Protein AF-S7WQG4-F1 (afdb_monomer_lite)

Sequence (124 aa):
MIATAVLIIVKITPLNQLFPYIQQHGLNIGIIVLTIGVLSPIASGKLSGESILKSFLSYKSLLAIAVGIFVAWLGGRGVKLMSHQPDVVAGLLIGTVAGVALLRGVPVGPLIAAGILSILIGKS

Secondary structure (DSSP, 8-state):
-HHHHHHHHHHHSGGGGGHHHHHHHHHHHHHHHHHHHHHHHHHTT-S-HHHHHHHHTSHHHHHHHHHHHHHHHHHHHHHHHHHH-HHHHHHHHHHHHHHHHHH------HHHHHHHHHHHS---

Radius of gyration: 18.1 Å; chains: 1; bounding box: 47×30×44 Å

pLDDT: mean 79.43, std 8.29, range [40.66, 90.88]

Structure (mmCIF, N/CA/C/O backbone):
data_AF-S7WQG4-F1
#
_entry.id   AF-S7WQG4-F1
#
loop_
_atom_site.group_PDB
_atom_site.id
_atom_site.type_symbol
_atom_site.label_atom_id
_atom_site.label_alt_id
_atom_site.label_comp_id
_atom_site.label_asym_id
_atom_site.label_entity_id
_atom_site.label_seq_id
_atom_site.pdbx_PDB_ins_code
_atom_site.Cartn_x
_atom_site.Cartn_y
_atom_site.Cartn_z
_atom_site.occupancy
_atom_site.B_iso_or_equiv
_atom_site.auth_seq_id
_atom_site.auth_comp_id
_atom_site.auth_asym_id
_atom_site.auth_atom_id
_atom_site.pdbx_PDB_model_num
ATOM 1 N N . MET A 1 1 ? -4.519 -13.067 10.431 1.00 55.88 1 MET A N 1
ATOM 2 C CA . MET A 1 1 ? -4.954 -13.722 11.685 1.00 55.88 1 MET A CA 1
ATOM 3 C C . MET A 1 1 ? -4.777 -12.809 12.896 1.00 55.88 1 MET A C 1
ATOM 5 O O . MET A 1 1 ? -5.775 -12.512 13.533 1.00 55.88 1 MET A O 1
ATOM 9 N N . ILE A 1 2 ? -3.576 -12.273 13.164 1.00 72.38 2 ILE A N 1
ATOM 10 C CA . ILE A 1 2 ? -3.342 -11.349 14.300 1.00 72.38 2 ILE A CA 1
ATOM 11 C C . ILE A 1 2 ? -4.186 -10.064 14.191 1.00 72.38 2 ILE A C 1
ATOM 13 O O . ILE A 1 2 ? -4.897 -9.721 15.127 1.00 72.38 2 ILE A O 1
ATOM 17 N N . ALA A 1 3 ? -4.200 -9.400 13.029 1.00 67.06 3 ALA A N 1
ATOM 18 C CA . ALA A 1 3 ? -4.988 -8.174 12.825 1.00 67.06 3 ALA A CA 1
ATOM 19 C C . ALA A 1 3 ? -6.501 -8.380 13.041 1.00 67.06 3 ALA A C 1
ATOM 21 O O . ALA A 1 3 ? -7.172 -7.545 13.640 1.00 67.06 3 ALA A O 1
ATOM 22 N N . THR A 1 4 ? -7.031 -9.519 12.590 1.00 68.50 4 THR A N 1
ATOM 23 C CA . THR A 1 4 ? -8.444 -9.886 12.747 1.00 68.50 4 THR A CA 1
ATOM 24 C C . THR A 1 4 ? -8.803 -10.108 14.217 1.00 68.50 4 THR A C 1
ATOM 26 O O . THR A 1 4 ? -9.829 -9.612 14.671 1.00 68.50 4 THR A O 1
ATOM 29 N N . ALA A 1 5 ? -7.941 -10.796 14.973 1.00 75.00 5 ALA A N 1
ATOM 30 C CA . ALA A 1 5 ? -8.133 -11.014 16.405 1.00 75.00 5 ALA A CA 1
ATOM 31 C C . ALA A 1 5 ? -8.118 -9.691 17.190 1.00 75.00 5 ALA A C 1
ATOM 33 O O . ALA A 1 5 ? -8.991 -9.460 18.023 1.00 75.00 5 ALA A O 1
ATOM 34 N N . VAL A 1 6 ? -7.186 -8.788 16.866 1.00 77.56 6 VAL A N 1
ATOM 35 C CA . VAL A 1 6 ? -7.104 -7.456 17.487 1.00 77.56 6 VAL A CA 1
ATOM 36 C C . VAL A 1 6 ? -8.369 -6.636 17.209 1.00 77.56 6 VAL A C 1
ATOM 38 O O . VAL A 1 6 ? -8.940 -6.074 18.138 1.00 77.56 6 VAL A O 1
ATOM 41 N N . LEU A 1 7 ? -8.864 -6.614 15.965 1.00 76.44 7 LEU A N 1
ATOM 42 C CA . LEU A 1 7 ? -10.101 -5.901 15.613 1.00 76.44 7 LEU A CA 1
ATOM 43 C C . LEU A 1 7 ? -11.326 -6.425 16.376 1.00 76.44 7 LEU A C 1
ATOM 45 O O . LEU A 1 7 ? -12.156 -5.634 16.821 1.00 76.44 7 LEU A O 1
ATOM 49 N N . ILE A 1 8 ? -11.435 -7.744 16.554 1.00 77.06 8 ILE A N 1
ATOM 50 C CA . ILE A 1 8 ? -12.529 -8.356 17.320 1.00 77.06 8 ILE A CA 1
ATOM 51 C C . ILE A 1 8 ? -12.458 -7.937 18.794 1.00 77.06 8 ILE A C 1
ATOM 53 O O . ILE A 1 8 ? -13.469 -7.517 19.348 1.00 77.06 8 ILE A O 1
ATOM 57 N N . ILE A 1 9 ? -11.273 -7.966 19.412 1.00 80.75 9 ILE A N 1
ATOM 58 C CA . ILE A 1 9 ? -11.086 -7.548 20.813 1.00 80.75 9 ILE A CA 1
ATOM 59 C C . ILE A 1 9 ? -11.464 -6.073 21.004 1.00 80.75 9 ILE A C 1
ATOM 61 O O . ILE A 1 9 ? -12.221 -5.740 21.918 1.00 80.75 9 ILE A O 1
ATOM 65 N N . VAL A 1 10 ? -11.003 -5.186 20.116 1.00 76.44 10 VAL A N 1
ATOM 66 C CA . VAL A 1 10 ? -11.327 -3.749 20.171 1.00 76.44 10 VAL A CA 1
ATOM 67 C C . VAL A 1 10 ? -12.836 -3.511 20.042 1.00 76.44 10 VAL A C 1
ATOM 69 O O . VAL A 1 10 ? -13.357 -2.604 20.682 1.00 76.44 10 VAL A O 1
ATOM 72 N N . LYS A 1 11 ? -13.553 -4.340 19.269 1.00 73.44 11 LYS A N 1
ATOM 73 C CA . LYS A 1 11 ? -15.004 -4.210 19.051 1.00 73.44 11 LYS A CA 1
ATOM 74 C C . LYS A 1 11 ? -15.834 -4.613 20.273 1.00 73.44 11 LYS A C 1
ATOM 76 O O . LYS A 1 11 ? -16.900 -4.049 20.490 1.00 73.44 11 LYS A O 1
ATOM 81 N N . ILE A 1 12 ? -15.365 -5.595 21.044 1.00 82.00 12 ILE A N 1
ATOM 82 C CA . ILE A 1 12 ? -16.069 -6.122 22.229 1.00 82.00 12 ILE A CA 1
ATOM 83 C C . ILE A 1 12 ? -15.779 -5.263 23.477 1.00 82.00 12 ILE A C 1
ATOM 85 O O . ILE A 1 12 ? -16.523 -5.293 24.453 1.00 82.00 12 ILE A O 1
ATOM 89 N N . THR A 1 13 ? -14.720 -4.453 23.437 1.00 82.56 13 THR A N 1
ATOM 90 C CA . THR A 1 13 ? -14.302 -3.548 24.520 1.00 82.56 13 THR A CA 1
ATOM 91 C C . THR A 1 13 ? -14.873 -2.132 24.271 1.00 82.56 13 THR A C 1
ATOM 93 O O . THR A 1 13 ? -15.080 -1.765 23.113 1.00 82.56 13 THR A O 1
ATOM 96 N N . PRO A 1 14 ? -15.070 -1.258 25.285 1.00 73.19 14 PRO A N 1
ATOM 97 C CA . PRO A 1 14 ? -15.458 0.156 25.088 1.00 73.19 14 PRO A CA 1
ATOM 98 C C . PRO A 1 14 ? -14.528 0.977 24.168 1.00 73.19 14 PRO A C 1
ATOM 100 O O . PRO A 1 14 ? -14.880 2.076 23.745 1.00 73.19 14 PRO A O 1
ATOM 103 N N . LEU A 1 15 ? -13.375 0.416 23.785 1.00 71.50 15 LEU A N 1
ATOM 104 C CA . LEU A 1 15 ? -12.466 0.913 22.747 1.00 71.50 15 LEU A CA 1
ATOM 105 C C . LEU A 1 1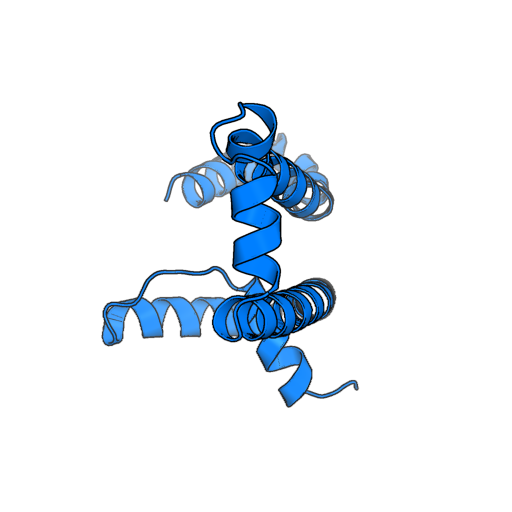5 ? -13.102 0.974 21.342 1.00 71.50 15 LEU A C 1
ATOM 107 O O . LEU A 1 15 ? -12.456 1.462 20.418 1.00 71.50 15 LEU A O 1
ATOM 111 N N . ASN A 1 16 ? -14.359 0.555 21.156 1.00 68.06 16 ASN A N 1
ATOM 112 C CA . ASN A 1 16 ? -15.095 0.752 19.904 1.00 68.06 16 ASN A CA 1
ATOM 113 C C . ASN A 1 16 ? -15.128 2.230 19.447 1.00 68.06 16 ASN A C 1
ATOM 115 O O . ASN A 1 16 ? -15.200 2.515 18.257 1.00 68.06 16 ASN A O 1
ATOM 119 N N . GLN A 1 17 ? -14.987 3.185 20.371 1.00 71.94 17 GLN A N 1
ATOM 120 C CA . GLN A 1 17 ? -14.858 4.615 20.050 1.00 71.94 17 GLN A CA 1
ATOM 121 C C . GLN A 1 17 ? -13.570 4.965 19.275 1.00 71.94 17 GLN A C 1
ATOM 123 O O . GLN A 1 17 ? -13.507 6.006 18.627 1.00 71.94 17 GLN A O 1
ATOM 128 N N . LEU A 1 18 ? -12.552 4.096 19.301 1.00 73.06 18 LEU A N 1
ATOM 129 C CA . LEU A 1 18 ? -11.300 4.252 18.553 1.00 73.06 18 LEU A CA 1
ATOM 130 C C . LEU A 1 18 ? -11.356 3.637 17.151 1.00 73.06 18 LEU A C 1
ATOM 132 O O . LEU A 1 18 ? -10.462 3.909 16.352 1.00 73.06 18 LEU A O 1
ATOM 136 N N . PHE A 1 19 ? -12.390 2.857 16.807 1.00 71.62 19 PHE A N 1
ATOM 137 C CA . PHE A 1 19 ? -12.548 2.314 15.449 1.00 71.62 19 PHE A CA 1
ATOM 138 C C . PHE A 1 19 ? -12.462 3.382 14.348 1.00 71.62 19 PHE A C 1
ATOM 140 O O . PHE A 1 19 ? -11.714 3.162 13.396 1.00 71.62 19 PHE A O 1
ATOM 147 N N . PRO A 1 20 ? -13.128 4.551 14.467 1.00 71.50 20 PRO A N 1
ATOM 148 C CA . PRO A 1 20 ? -13.016 5.621 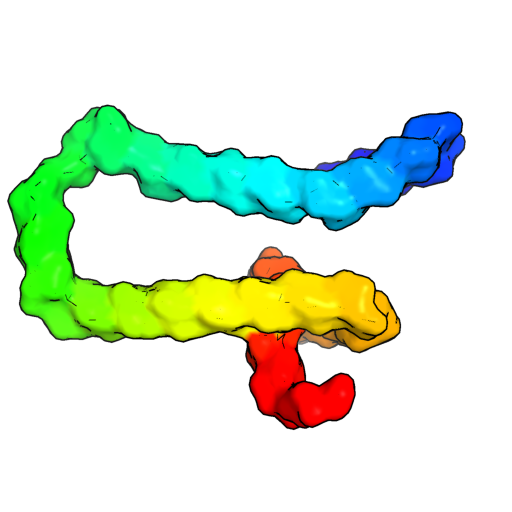13.478 1.00 71.50 20 PRO A CA 1
ATOM 149 C C . PRO A 1 20 ? -11.573 6.110 13.306 1.00 71.50 20 PRO A C 1
ATOM 151 O O . PRO A 1 20 ? -11.122 6.318 12.183 1.00 71.50 20 PRO A O 1
ATOM 154 N N . TYR A 1 21 ? -10.817 6.226 14.403 1.00 76.19 21 TYR A N 1
ATOM 155 C CA . TYR A 1 21 ? -9.410 6.629 14.366 1.00 76.19 21 TYR A CA 1
ATOM 156 C C . TYR A 1 21 ? -8.525 5.565 13.718 1.00 76.19 21 TYR A C 1
ATOM 158 O O . TYR A 1 21 ? -7.693 5.898 12.875 1.00 76.19 21 TYR A O 1
ATOM 166 N N . ILE A 1 22 ? -8.732 4.289 14.053 1.00 75.94 22 ILE A N 1
ATOM 167 C CA . ILE A 1 22 ? -8.018 3.158 13.444 1.00 75.94 22 ILE A CA 1
ATOM 168 C C . ILE A 1 22 ? -8.306 3.097 11.941 1.00 75.94 22 ILE A C 1
ATOM 170 O O . ILE A 1 22 ? -7.402 2.862 11.146 1.00 75.94 22 ILE A O 1
ATOM 174 N N . GLN A 1 23 ? -9.544 3.349 11.531 1.00 67.00 23 GLN A N 1
ATOM 175 C CA . GLN A 1 23 ? -9.947 3.286 10.132 1.00 67.00 23 GLN A CA 1
ATOM 176 C C . GLN A 1 23 ? -9.427 4.487 9.324 1.00 67.00 23 GLN A C 1
ATOM 178 O O . GLN A 1 23 ? -8.985 4.309 8.192 1.00 67.00 23 GLN A O 1
ATOM 183 N N . GLN A 1 24 ? -9.409 5.689 9.913 1.00 70.25 24 GLN A N 1
ATOM 184 C CA . GLN A 1 24 ? -8.890 6.897 9.260 1.00 70.25 24 GLN A CA 1
ATOM 185 C C . GLN A 1 24 ? -7.356 6.956 9.219 1.00 70.25 24 GLN A C 1
ATOM 187 O O . GLN A 1 24 ? -6.783 7.336 8.200 1.00 70.25 24 GLN A O 1
ATOM 192 N N . HIS A 1 25 ? -6.675 6.581 10.305 1.00 78.75 25 HIS A N 1
ATOM 193 C CA . HIS A 1 25 ? -5.226 6.765 10.445 1.00 78.75 25 HIS A CA 1
ATOM 194 C C . HIS A 1 25 ? -4.435 5.462 10.354 1.00 78.75 25 HIS A C 1
ATOM 196 O O . HIS A 1 25 ? -3.253 5.500 10.022 1.00 78.75 25 HIS A O 1
ATOM 202 N N . GLY A 1 26 ? -5.051 4.304 10.602 1.00 78.62 26 GLY A N 1
ATOM 203 C CA . GLY A 1 26 ? -4.350 3.019 10.633 1.00 78.62 26 GLY A CA 1
ATOM 204 C C . GLY A 1 26 ? -3.708 2.655 9.299 1.00 78.62 26 GLY A C 1
ATOM 205 O O . GLY A 1 26 ? -2.578 2.170 9.284 1.00 78.62 26 GLY A O 1
ATOM 206 N N . LEU A 1 27 ? -4.366 2.960 8.174 1.00 75.94 27 LEU A N 1
ATOM 207 C CA . LEU A 1 27 ? -3.762 2.760 6.855 1.00 75.94 27 LEU A CA 1
ATOM 208 C C . LEU A 1 27 ? -2.559 3.688 6.644 1.00 75.94 27 LEU A C 1
ATOM 210 O O . LEU A 1 27 ? -1.519 3.240 6.174 1.00 75.94 27 LEU A O 1
ATOM 214 N N . ASN A 1 28 ? -2.687 4.959 7.026 1.00 78.44 28 ASN A N 1
ATOM 215 C CA . ASN A 1 28 ? -1.632 5.955 6.853 1.00 78.44 28 ASN A CA 1
ATOM 216 C C . ASN A 1 28 ? -0.393 5.600 7.697 1.00 78.44 28 ASN A C 1
ATOM 218 O O . ASN A 1 28 ? 0.722 5.543 7.187 1.00 78.44 28 ASN A O 1
ATOM 222 N N . ILE A 1 29 ? -0.604 5.230 8.964 1.00 82.56 29 ILE A N 1
ATOM 223 C CA . ILE A 1 29 ? 0.446 4.731 9.862 1.00 82.56 29 ILE A CA 1
ATOM 224 C C . ILE A 1 29 ? 1.072 3.446 9.301 1.00 82.56 29 ILE A C 1
ATOM 226 O O . ILE A 1 29 ? 2.294 3.317 9.280 1.00 82.56 29 ILE A O 1
ATOM 230 N N . GLY A 1 30 ? 0.259 2.516 8.792 1.00 80.88 30 GLY A N 1
ATOM 231 C CA . GLY A 1 30 ? 0.743 1.282 8.172 1.00 80.88 30 GLY A CA 1
ATOM 232 C C . GLY A 1 30 ? 1.637 1.532 6.954 1.00 80.88 30 GLY A C 1
ATOM 233 O O . GLY A 1 30 ? 2.695 0.915 6.838 1.00 80.88 30 GLY A O 1
ATOM 234 N N . ILE A 1 31 ? 1.257 2.470 6.079 1.00 80.38 31 ILE A N 1
ATOM 235 C CA . ILE A 1 31 ? 2.058 2.870 4.911 1.00 80.38 31 ILE A CA 1
ATOM 236 C C . ILE A 1 31 ? 3.383 3.495 5.355 1.00 80.38 31 ILE A C 1
ATOM 238 O O . ILE A 1 31 ? 4.425 3.166 4.788 1.00 80.38 31 ILE A O 1
ATOM 242 N N . ILE A 1 32 ? 3.372 4.350 6.381 1.00 84.56 32 ILE A N 1
ATOM 243 C CA . ILE A 1 32 ? 4.594 4.955 6.926 1.00 84.56 32 ILE A CA 1
ATOM 244 C C . ILE A 1 32 ? 5.545 3.866 7.437 1.00 84.56 32 ILE A C 1
ATOM 246 O O . ILE A 1 32 ? 6.708 3.834 7.038 1.00 84.56 32 ILE A O 1
ATOM 250 N N . VAL A 1 33 ? 5.053 2.929 8.254 1.00 85.00 33 VAL A N 1
ATOM 251 C CA . VAL A 1 33 ? 5.861 1.818 8.788 1.00 85.00 33 VAL A CA 1
ATOM 252 C C . VAL A 1 33 ? 6.414 0.937 7.664 1.00 85.00 33 VAL A C 1
ATOM 254 O O . VAL A 1 33 ? 7.595 0.586 7.678 1.00 85.00 33 VAL A O 1
ATOM 257 N N . LEU A 1 34 ? 5.596 0.621 6.656 1.00 85.06 34 LEU A N 1
ATOM 258 C CA . LEU A 1 34 ? 6.025 -0.146 5.487 1.00 85.06 34 LEU A CA 1
ATOM 259 C C . LEU A 1 34 ? 7.122 0.587 4.700 1.00 85.06 34 LEU A C 1
ATOM 261 O O . LEU A 1 34 ? 8.118 -0.023 4.319 1.00 85.06 34 LEU A O 1
ATOM 265 N N . THR A 1 35 ? 6.981 1.901 4.519 1.00 84.50 35 THR A N 1
ATOM 266 C CA . THR A 1 35 ? 7.973 2.741 3.833 1.00 84.50 35 THR A CA 1
ATOM 267 C C . THR A 1 35 ? 9.301 2.758 4.588 1.00 84.50 35 THR A C 1
ATOM 269 O O . THR A 1 35 ? 10.352 2.570 3.978 1.00 84.50 35 THR A O 1
ATOM 272 N N . ILE A 1 36 ? 9.271 2.897 5.918 1.00 86.62 36 ILE A N 1
ATOM 273 C CA . ILE A 1 36 ? 10.472 2.815 6.764 1.00 86.62 36 ILE A CA 1
ATOM 274 C C . ILE A 1 36 ? 11.161 1.454 6.593 1.00 86.62 36 ILE A C 1
ATOM 276 O O . ILE A 1 36 ? 12.376 1.400 6.404 1.00 86.62 36 ILE A O 1
ATOM 280 N N . GLY A 1 37 ? 10.398 0.356 6.606 1.00 84.88 37 GLY A N 1
ATOM 281 C CA . GLY A 1 37 ? 10.934 -0.993 6.409 1.00 84.88 37 GLY A CA 1
ATOM 282 C C . GLY A 1 37 ? 11.620 -1.178 5.052 1.00 84.88 37 GLY A C 1
ATOM 283 O O . GLY A 1 37 ? 12.699 -1.763 4.985 1.00 84.88 37 GLY A O 1
ATOM 284 N N . VAL A 1 38 ? 11.041 -0.628 3.981 1.00 82.25 38 VAL A N 1
ATOM 285 C CA . VAL A 1 38 ? 11.610 -0.688 2.623 1.00 82.25 38 VAL A CA 1
ATOM 286 C C . VAL A 1 38 ? 12.852 0.201 2.473 1.00 82.25 38 VAL A C 1
ATOM 288 O O . VAL A 1 38 ? 13.773 -0.164 1.745 1.00 82.25 38 VAL A O 1
ATOM 291 N N . LEU A 1 39 ? 12.914 1.340 3.169 1.00 81.38 39 LEU A N 1
ATOM 292 C CA . LEU A 1 39 ? 14.070 2.247 3.147 1.00 81.38 39 LEU A CA 1
ATOM 293 C C . LEU A 1 39 ? 15.211 1.804 4.080 1.00 81.38 39 LEU A C 1
ATOM 295 O O . LEU A 1 39 ? 16.358 2.205 3.878 1.00 81.38 39 LEU A O 1
ATOM 299 N N . SER A 1 40 ? 14.938 0.953 5.073 1.00 85.94 40 SER A N 1
ATOM 300 C CA . SER A 1 40 ? 15.929 0.477 6.049 1.00 85.94 40 SER A CA 1
ATOM 301 C C . SER A 1 40 ? 17.190 -0.160 5.424 1.00 85.94 40 SER A C 1
ATOM 303 O O . SER A 1 40 ? 18.291 0.207 5.840 1.00 85.94 40 SER A O 1
ATOM 305 N N . PRO A 1 41 ? 17.114 -1.032 4.393 1.00 76.75 41 PRO A N 1
ATOM 306 C CA . PRO A 1 41 ? 18.298 -1.589 3.732 1.00 76.75 41 PRO A CA 1
ATOM 307 C C . PRO A 1 41 ? 19.194 -0.520 3.099 1.00 76.75 41 PRO A C 1
ATOM 309 O O . PRO A 1 41 ? 20.419 -0.632 3.164 1.00 76.75 41 PRO A O 1
ATOM 312 N N . ILE A 1 42 ? 18.587 0.530 2.541 1.00 79.62 42 ILE A N 1
ATOM 313 C CA . ILE A 1 42 ? 19.290 1.664 1.932 1.00 79.62 42 ILE A CA 1
ATOM 314 C C . ILE A 1 42 ? 19.981 2.483 3.029 1.00 79.62 42 ILE A C 1
ATOM 316 O O . ILE A 1 42 ? 21.176 2.749 2.932 1.00 79.62 42 ILE A O 1
ATOM 320 N N . ALA A 1 43 ? 19.267 2.795 4.116 1.00 78.94 43 ALA A N 1
ATOM 321 C CA . ALA A 1 43 ? 19.815 3.519 5.266 1.00 78.94 43 ALA A CA 1
ATOM 322 C C . ALA A 1 43 ? 20.933 2.742 5.991 1.00 78.94 43 ALA A C 1
ATOM 324 O O . ALA A 1 43 ? 21.862 3.342 6.519 1.00 78.94 43 ALA A O 1
ATOM 325 N N . SER A 1 44 ? 20.872 1.406 5.986 1.00 80.06 44 SER A N 1
ATOM 326 C CA . SER A 1 44 ? 21.899 0.533 6.574 1.00 80.06 44 SER A CA 1
ATOM 327 C C . SER A 1 44 ? 23.156 0.358 5.709 1.00 80.06 44 SER A C 1
ATOM 329 O O . SER A 1 44 ? 24.052 -0.391 6.090 1.00 80.06 44 SER A O 1
ATOM 331 N N . GLY A 1 45 ? 23.220 0.984 4.526 1.00 72.12 45 GLY A N 1
ATOM 332 C CA . GLY A 1 45 ? 24.367 0.889 3.615 1.00 72.12 45 GLY A CA 1
ATOM 333 C C . GLY A 1 45 ? 24.521 -0.463 2.906 1.00 72.12 45 GLY A C 1
ATOM 334 O O . GLY A 1 45 ? 25.485 -0.657 2.171 1.00 72.12 45 GLY A O 1
ATOM 335 N N . LYS A 1 46 ? 23.567 -1.394 3.075 1.00 69.94 46 LYS A N 1
ATOM 336 C CA . LYS A 1 46 ? 23.562 -2.705 2.397 1.00 69.94 46 LYS A CA 1
ATOM 337 C C . LYS A 1 46 ? 23.354 -2.592 0.883 1.00 69.94 46 LYS A C 1
ATOM 339 O O . LYS A 1 46 ? 23.719 -3.507 0.152 1.00 69.94 46 LYS A O 1
ATOM 344 N N . LEU A 1 47 ? 22.767 -1.489 0.413 1.00 68.12 47 LEU A N 1
ATOM 345 C CA . LEU A 1 47 ? 22.706 -1.128 -1.003 1.00 68.12 47 LEU A CA 1
ATOM 346 C C . LEU A 1 47 ? 23.703 0.004 -1.287 1.00 68.12 47 LEU A C 1
ATOM 348 O O . LEU A 1 47 ? 23.449 1.156 -0.943 1.00 68.12 47 LEU A O 1
ATOM 352 N N . SER A 1 48 ? 24.816 -0.307 -1.950 1.00 74.25 48 SER A N 1
ATOM 353 C CA . SER A 1 48 ? 25.765 0.702 -2.439 1.00 74.25 48 SER A CA 1
ATOM 354 C C . SER A 1 48 ? 25.126 1.571 -3.533 1.00 74.25 48 SER A C 1
ATOM 356 O O . SER A 1 48 ? 24.475 1.047 -4.440 1.00 74.25 48 SER A O 1
ATOM 358 N N . GLY A 1 49 ? 25.343 2.892 -3.492 1.00 67.62 49 GLY A N 1
ATOM 359 C CA . GLY A 1 49 ? 24.780 3.845 -4.465 1.00 67.62 49 GLY A CA 1
ATOM 360 C C . GLY A 1 49 ? 25.128 3.535 -5.928 1.00 67.62 49 GLY A C 1
ATOM 361 O O . GLY A 1 49 ? 24.308 3.750 -6.819 1.00 67.62 49 GLY A O 1
ATOM 362 N N . GLU A 1 50 ? 26.290 2.927 -6.179 1.00 68.75 50 GLU A N 1
ATOM 363 C CA . GLU A 1 50 ? 26.690 2.453 -7.512 1.00 68.75 50 GLU A CA 1
ATOM 364 C C . GLU A 1 50 ? 25.825 1.290 -8.028 1.00 68.75 50 GLU A C 1
ATOM 366 O O . GLU A 1 50 ? 25.510 1.233 -9.217 1.00 68.75 50 GLU A O 1
ATOM 371 N N . SER A 1 51 ? 25.388 0.383 -7.148 1.00 69.44 51 SER A N 1
ATOM 372 C CA . SER A 1 51 ? 24.486 -0.726 -7.497 1.00 69.44 51 SER A CA 1
ATOM 373 C C . SER A 1 51 ? 23.075 -0.231 -7.806 1.00 69.44 51 SER A C 1
ATOM 375 O O . SER A 1 51 ? 22.396 -0.794 -8.668 1.00 69.44 51 SER A O 1
ATOM 377 N N . ILE A 1 52 ? 22.649 0.847 -7.141 1.00 70.31 52 ILE A N 1
ATOM 378 C CA . ILE A 1 52 ? 21.389 1.535 -7.428 1.00 70.31 52 ILE A CA 1
ATOM 379 C C . ILE A 1 52 ? 21.487 2.180 -8.816 1.00 70.31 52 ILE A C 1
ATOM 381 O O . ILE A 1 52 ? 20.702 1.835 -9.692 1.00 70.31 52 ILE A O 1
ATOM 385 N N . LEU A 1 53 ? 22.503 3.007 -9.081 1.00 69.12 53 LEU A N 1
ATOM 386 C CA . LEU A 1 53 ? 22.693 3.660 -10.387 1.00 69.12 53 LEU A CA 1
ATOM 387 C C . LEU A 1 53 ? 22.808 2.663 -11.554 1.00 69.12 53 LEU A C 1
ATOM 389 O O . LEU A 1 53 ? 22.150 2.841 -12.580 1.00 69.12 53 LEU A O 1
ATOM 393 N N . LYS A 1 54 ? 23.568 1.571 -11.392 1.00 71.31 54 LYS A N 1
ATOM 394 C CA . LYS A 1 54 ? 23.648 0.503 -12.406 1.00 71.31 54 LYS A CA 1
ATOM 395 C C . LYS A 1 54 ? 22.321 -0.229 -12.597 1.00 71.31 54 LYS A C 1
ATOM 397 O O . LYS A 1 54 ? 21.990 -0.589 -13.724 1.00 71.31 54 LYS A O 1
ATOM 402 N N . SER A 1 55 ? 21.550 -0.432 -11.528 1.00 68.75 55 SER A N 1
ATOM 403 C CA . SER A 1 55 ? 20.223 -1.041 -11.635 1.00 68.75 55 SER A CA 1
ATOM 404 C C . SER A 1 55 ? 19.267 -0.130 -12.393 1.00 68.75 55 SER A C 1
ATOM 406 O O . SER A 1 55 ? 18.590 -0.614 -13.286 1.00 68.75 55 SER A O 1
ATOM 408 N N . PHE A 1 56 ? 19.256 1.179 -12.124 1.00 69.56 56 PHE A N 1
ATOM 409 C CA . PHE A 1 56 ? 18.408 2.157 -12.824 1.00 69.56 56 PHE A CA 1
ATOM 410 C C . PHE A 1 56 ? 18.650 2.212 -14.343 1.00 69.56 56 PHE A C 1
ATOM 412 O O . PHE A 1 56 ? 17.710 2.466 -15.090 1.00 69.56 56 PHE A O 1
ATOM 419 N N . LEU A 1 57 ? 19.866 1.910 -14.810 1.00 70.56 57 LEU A N 1
ATOM 420 C CA . LEU A 1 57 ? 20.201 1.832 -16.240 1.00 70.56 57 LEU A CA 1
ATOM 421 C C . LEU A 1 57 ? 19.780 0.510 -16.911 1.00 70.56 57 LEU A C 1
ATOM 423 O O . LEU A 1 57 ? 19.866 0.380 -18.131 1.00 70.56 57 LEU A O 1
ATOM 427 N N . SER A 1 58 ? 19.313 -0.482 -16.148 1.00 80.31 58 SER A N 1
ATOM 428 C CA . SER A 1 58 ? 18.803 -1.734 -16.707 1.00 80.31 58 SER A CA 1
ATOM 429 C C . SER A 1 58 ? 17.366 -1.575 -17.203 1.00 80.31 58 SER A C 1
ATOM 431 O O . SER A 1 58 ? 16.497 -1.084 -16.481 1.00 80.31 58 SER A O 1
ATOM 433 N N . TYR A 1 59 ? 17.073 -2.116 -18.388 1.00 82.06 59 TYR A N 1
ATOM 434 C CA . TYR A 1 59 ? 15.715 -2.184 -18.944 1.00 82.06 59 TYR A CA 1
ATOM 435 C C . TYR A 1 59 ? 14.697 -2.805 -17.967 1.00 82.06 59 TYR A C 1
ATOM 437 O O . TYR A 1 59 ? 13.549 -2.368 -17.885 1.00 82.06 59 TYR A O 1
ATOM 445 N N . LYS A 1 60 ? 15.132 -3.784 -17.155 1.00 80.44 60 LYS A N 1
ATOM 446 C CA . LYS A 1 60 ? 14.285 -4.410 -16.127 1.00 80.44 60 LYS A CA 1
ATOM 447 C C . LYS A 1 60 ? 13.904 -3.440 -15.007 1.00 80.44 60 LYS A C 1
ATOM 449 O O . LYS A 1 60 ? 12.788 -3.511 -14.504 1.00 80.44 60 LYS A O 1
ATOM 454 N N . SER A 1 61 ? 14.807 -2.539 -14.628 1.00 80.38 61 SER A N 1
ATOM 455 C CA . SER A 1 61 ? 14.543 -1.547 -13.583 1.00 80.38 61 SER A CA 1
ATOM 456 C C . SER A 1 61 ? 13.621 -0.445 -14.074 1.00 80.38 61 SER A C 1
ATOM 458 O O . SER A 1 61 ? 12.704 -0.062 -13.359 1.00 80.38 61 SER A O 1
ATOM 460 N N . LEU A 1 62 ? 13.774 0.001 -15.325 1.00 85.25 62 LEU A N 1
ATOM 461 C CA . LEU A 1 62 ? 12.859 0.983 -15.904 1.00 85.25 62 LEU A CA 1
ATOM 462 C C . LEU A 1 62 ? 11.417 0.451 -15.951 1.00 85.25 62 LEU A C 1
ATOM 464 O O . LEU A 1 62 ? 10.485 1.153 -15.561 1.00 85.25 62 LEU A O 1
ATOM 468 N N . LEU A 1 63 ? 11.243 -0.819 -16.339 1.00 88.38 63 LEU A N 1
ATOM 469 C CA . LEU A 1 63 ? 9.958 -1.518 -16.246 1.00 88.38 63 LEU A CA 1
ATOM 470 C C . LEU A 1 63 ? 9.457 -1.618 -14.800 1.00 88.38 63 LEU A C 1
ATOM 472 O O . LEU A 1 63 ? 8.290 -1.330 -14.543 1.00 88.38 63 LEU A O 1
ATOM 476 N N . ALA A 1 64 ? 10.320 -1.982 -13.848 1.00 84.62 64 ALA A N 1
ATOM 477 C CA . ALA A 1 64 ? 9.949 -2.064 -12.437 1.00 84.62 64 ALA A CA 1
ATOM 478 C C . ALA A 1 64 ? 9.498 -0.705 -11.871 1.00 84.62 64 ALA A C 1
ATOM 480 O O . ALA A 1 64 ? 8.513 -0.648 -11.139 1.00 84.62 64 ALA A O 1
ATOM 481 N N . ILE A 1 65 ? 10.163 0.390 -12.249 1.00 85.38 65 ILE A N 1
ATOM 482 C CA . ILE A 1 65 ? 9.794 1.758 -11.866 1.00 85.38 65 ILE A CA 1
ATOM 483 C C . ILE A 1 65 ? 8.446 2.135 -12.483 1.00 85.38 65 ILE A C 1
ATOM 485 O O . ILE A 1 65 ? 7.567 2.614 -11.769 1.00 85.38 65 ILE A O 1
ATOM 489 N N . ALA A 1 66 ? 8.246 1.874 -13.778 1.00 89.62 66 ALA A N 1
ATOM 490 C CA . ALA A 1 66 ? 6.984 2.162 -14.457 1.00 89.62 66 ALA A CA 1
ATOM 491 C C . ALA A 1 66 ? 5.805 1.407 -13.817 1.00 89.62 66 ALA A C 1
ATOM 493 O O . ALA A 1 66 ? 4.770 2.006 -13.518 1.00 89.62 66 ALA A O 1
ATOM 494 N N . VAL A 1 67 ? 5.981 0.112 -13.532 1.00 90.75 67 VAL A N 1
ATOM 495 C CA . VAL A 1 67 ? 4.982 -0.704 -12.826 1.00 90.75 67 VAL A CA 1
ATOM 496 C C . VAL A 1 67 ? 4.774 -0.199 -11.398 1.00 90.75 67 VAL A C 1
ATOM 498 O O . VAL A 1 67 ? 3.635 -0.102 -10.952 1.00 90.75 67 VAL A O 1
ATOM 501 N N . GLY A 1 68 ? 5.839 0.177 -10.688 1.00 86.94 68 GLY A N 1
ATOM 502 C CA . GLY A 1 68 ? 5.753 0.730 -9.336 1.00 86.94 68 GLY A CA 1
ATOM 503 C C . GLY A 1 68 ? 4.930 2.018 -9.276 1.00 86.94 68 GLY A C 1
ATOM 504 O O . GLY A 1 68 ? 4.034 2.135 -8.440 1.00 86.94 68 GLY A O 1
ATOM 505 N N . ILE A 1 69 ? 5.166 2.949 -10.205 1.00 89.75 69 ILE A N 1
ATOM 506 C CA . ILE A 1 69 ? 4.384 4.188 -10.336 1.00 89.75 69 ILE A CA 1
ATOM 507 C C . ILE A 1 69 ? 2.918 3.863 -10.644 1.00 89.75 69 ILE A C 1
ATOM 509 O O . ILE A 1 69 ? 2.015 4.426 -10.022 1.00 89.75 69 ILE A O 1
ATOM 513 N N . PHE A 1 70 ? 2.673 2.927 -11.564 1.00 89.94 70 PHE A N 1
ATOM 514 C CA . PHE A 1 70 ? 1.321 2.513 -11.927 1.00 89.94 70 PHE A CA 1
ATOM 515 C C . PHE A 1 70 ? 0.567 1.917 -10.729 1.00 89.94 70 PHE A C 1
ATOM 517 O O . PHE A 1 70 ? -0.539 2.354 -10.418 1.00 89.94 70 PHE A O 1
ATOM 524 N N . VAL A 1 71 ? 1.177 0.985 -9.991 1.00 88.94 71 VAL A N 1
ATOM 525 C CA . VAL A 1 71 ? 0.563 0.355 -8.810 1.00 88.94 71 VAL A CA 1
ATOM 526 C C . VAL A 1 71 ? 0.351 1.360 -7.675 1.00 88.94 71 VAL A C 1
ATOM 528 O O . VAL A 1 71 ? -0.692 1.316 -7.023 1.00 88.94 71 VAL A O 1
ATOM 531 N N . ALA A 1 72 ? 1.272 2.303 -7.453 1.00 86.19 72 ALA A N 1
ATOM 532 C CA . ALA A 1 72 ? 1.086 3.364 -6.461 1.00 86.19 72 ALA A CA 1
ATOM 533 C C . ALA A 1 72 ? -0.128 4.251 -6.793 1.00 86.19 72 ALA A C 1
ATOM 535 O O . ALA A 1 72 ? -0.935 4.569 -5.915 1.00 86.19 72 ALA A O 1
ATOM 536 N N . TRP A 1 73 ? -0.309 4.587 -8.074 1.00 87.19 73 TRP A N 1
ATOM 537 C CA . TRP A 1 73 ? -1.478 5.325 -8.551 1.00 87.19 73 TRP A CA 1
ATOM 538 C C . TRP A 1 73 ? -2.786 4.536 -8.369 1.00 87.19 73 TRP A C 1
ATOM 540 O O . TRP A 1 73 ? -3.786 5.098 -7.910 1.00 87.19 73 TRP A O 1
ATOM 550 N N . LEU A 1 74 ? -2.770 3.223 -8.637 1.00 88.88 74 LEU A N 1
ATOM 551 C CA . LEU A 1 74 ? -3.900 2.333 -8.342 1.00 88.88 74 LEU A CA 1
ATOM 552 C C . LEU A 1 74 ? -4.222 2.291 -6.852 1.00 88.88 74 LEU A C 1
ATOM 554 O O . LEU A 1 74 ? -5.392 2.369 -6.491 1.00 88.88 74 LEU A O 1
ATOM 558 N N . GLY A 1 75 ? -3.207 2.210 -5.991 1.00 85.75 75 GLY A N 1
ATOM 559 C CA . GLY A 1 75 ? -3.378 2.242 -4.542 1.00 85.75 75 GLY A CA 1
ATOM 560 C C . GLY A 1 75 ? -4.124 3.496 -4.095 1.00 85.75 75 GLY A C 1
ATOM 561 O O . GLY A 1 75 ? -5.135 3.388 -3.407 1.00 85.75 75 GLY A O 1
ATOM 562 N N . GLY A 1 76 ? -3.709 4.677 -4.568 1.00 84.69 76 GLY A N 1
ATOM 563 C CA . GLY A 1 76 ? -4.388 5.941 -4.258 1.00 84.69 76 GLY A CA 1
ATOM 564 C C . GLY A 1 76 ? -5.868 5.954 -4.661 1.00 84.69 76 GLY A C 1
ATOM 565 O O . GLY A 1 76 ? -6.723 6.400 -3.891 1.00 84.69 76 GLY A O 1
ATOM 566 N N . ARG A 1 77 ? -6.206 5.408 -5.838 1.00 85.44 77 ARG A N 1
ATOM 567 C CA . ARG A 1 77 ? -7.610 5.263 -6.260 1.00 85.44 77 ARG A CA 1
ATOM 568 C C . ARG A 1 77 ? -8.369 4.202 -5.466 1.00 85.44 77 ARG A C 1
ATOM 570 O O . ARG A 1 77 ? -9.531 4.425 -5.131 1.00 85.44 77 ARG A O 1
ATOM 577 N N . GLY A 1 78 ? -7.714 3.096 -5.126 1.00 85.75 78 GLY A N 1
ATOM 578 C CA . GLY A 1 78 ? -8.266 2.018 -4.311 1.00 85.75 78 GLY A CA 1
ATOM 579 C C . GLY A 1 78 ? -8.666 2.498 -2.919 1.00 85.75 78 GLY A C 1
ATOM 580 O O . GLY A 1 78 ? -9.790 2.234 -2.500 1.00 85.75 78 GLY A O 1
ATOM 581 N N . VAL A 1 79 ? -7.814 3.291 -2.248 1.00 83.62 79 VAL A N 1
ATOM 582 C CA . VAL A 1 79 ? -8.162 3.921 -0.956 1.00 83.62 79 VAL A CA 1
ATOM 583 C C . VAL A 1 79 ? -9.421 4.770 -1.101 1.00 83.62 79 VAL A C 1
ATOM 585 O O . VAL A 1 79 ? -10.333 4.677 -0.283 1.00 83.62 79 VAL A O 1
ATOM 588 N N . LYS A 1 80 ? -9.508 5.577 -2.165 1.00 82.56 80 LYS A N 1
ATOM 589 C CA . LYS A 1 80 ? -10.673 6.437 -2.390 1.00 82.56 80 LYS A CA 1
ATOM 590 C C . LYS A 1 80 ? -11.953 5.621 -2.596 1.00 82.56 80 LYS A C 1
ATOM 592 O O . LYS A 1 80 ? -12.968 5.966 -1.998 1.00 82.56 80 LYS A O 1
ATOM 597 N N . LEU A 1 81 ? -11.902 4.545 -3.385 1.00 82.38 81 LEU A N 1
ATOM 598 C CA . LEU A 1 81 ? -13.039 3.644 -3.607 1.00 82.38 81 LEU A CA 1
ATOM 599 C C . LEU A 1 81 ? -13.500 3.000 -2.292 1.00 82.38 81 LEU A C 1
ATOM 601 O O . LEU A 1 81 ? -14.690 2.990 -1.995 1.00 82.38 81 LEU A O 1
ATOM 605 N N . MET A 1 82 ? -12.554 2.540 -1.470 1.00 81.50 82 MET A N 1
ATOM 606 C CA . MET A 1 82 ? -12.846 1.909 -0.181 1.00 81.50 82 MET A CA 1
ATOM 607 C C . MET A 1 82 ? -13.557 2.836 0.799 1.00 81.50 82 MET A C 1
ATOM 609 O O . MET A 1 82 ? -14.439 2.391 1.529 1.00 81.50 82 MET A O 1
ATOM 613 N N . SER A 1 83 ? -13.186 4.117 0.805 1.00 79.50 83 SER A N 1
ATOM 614 C CA . SER A 1 83 ? -13.821 5.110 1.671 1.00 79.50 83 SER A CA 1
ATOM 615 C C . SER A 1 83 ? -15.221 5.515 1.202 1.00 79.50 83 SER A C 1
ATOM 617 O O . SER A 1 83 ? -16.013 5.954 2.028 1.00 79.50 83 SER A O 1
ATOM 619 N N . HIS A 1 84 ? -15.532 5.397 -0.096 1.00 80.44 84 HIS A N 1
ATOM 620 C CA . HIS A 1 84 ? -16.827 5.817 -0.657 1.00 80.44 84 HIS A CA 1
ATOM 621 C C . HIS A 1 84 ? -17.829 4.663 -0.807 1.00 80.44 84 HIS A C 1
ATOM 623 O O . HIS A 1 84 ? -19.030 4.902 -0.735 1.00 80.44 84 HIS A O 1
ATOM 629 N N . GLN A 1 85 ? -17.363 3.431 -1.040 1.00 81.31 85 GLN A N 1
ATOM 630 C CA . GLN A 1 85 ? -18.211 2.271 -1.341 1.00 81.31 85 GLN A CA 1
ATOM 631 C C . GLN A 1 85 ? -17.761 1.028 -0.550 1.00 81.31 85 GLN A C 1
ATOM 633 O O . GLN A 1 85 ? -17.147 0.115 -1.113 1.00 81.31 85 GLN A O 1
ATOM 638 N N . PRO A 1 86 ? -18.054 0.963 0.763 1.00 78.81 86 PRO A N 1
ATOM 639 C CA . PRO A 1 86 ? -17.649 -0.155 1.616 1.00 78.81 86 PRO A CA 1
ATOM 640 C C . PRO A 1 86 ? -18.255 -1.504 1.190 1.00 78.81 86 PRO A C 1
ATOM 642 O O . PRO A 1 86 ? -17.609 -2.537 1.370 1.00 78.81 86 PRO A O 1
ATOM 645 N N . ASP A 1 87 ? -19.431 -1.516 0.554 1.00 83.19 87 ASP A N 1
ATOM 646 C CA . ASP A 1 87 ? -20.061 -2.743 0.035 1.00 83.19 87 ASP A CA 1
ATOM 647 C C . ASP A 1 87 ? -19.200 -3.433 -1.033 1.00 83.19 87 ASP A C 1
ATOM 649 O O . ASP A 1 87 ? -19.029 -4.655 -1.038 1.00 83.19 87 ASP A O 1
ATOM 653 N N . VAL A 1 88 ? -18.564 -2.640 -1.898 1.00 83.69 88 VAL A N 1
ATOM 654 C CA . VAL A 1 88 ? -17.660 -3.143 -2.939 1.00 83.69 88 VAL A CA 1
ATOM 655 C C . VAL A 1 88 ? -16.400 -3.750 -2.313 1.00 83.69 88 VAL A C 1
ATOM 657 O O . VAL A 1 88 ? -15.891 -4.768 -2.787 1.00 83.69 88 VAL A O 1
ATOM 660 N N . VAL A 1 89 ? -15.926 -3.186 -1.196 1.00 82.56 89 VAL A N 1
ATOM 661 C CA . VAL A 1 89 ? -14.785 -3.719 -0.431 1.00 82.56 89 VAL A CA 1
ATOM 662 C C . VAL A 1 89 ? -15.102 -5.088 0.162 1.00 82.56 89 VAL A C 1
ATOM 664 O O . VAL A 1 89 ? -14.249 -5.976 0.125 1.00 82.56 89 VAL A O 1
ATOM 667 N N . ALA A 1 90 ? -16.318 -5.287 0.675 1.00 84.06 90 ALA A N 1
ATOM 668 C CA . ALA A 1 90 ? -16.749 -6.586 1.181 1.00 84.06 90 ALA A CA 1
ATOM 669 C C . ALA A 1 90 ? -16.736 -7.648 0.067 1.00 84.06 90 ALA A C 1
ATOM 671 O O . ALA A 1 90 ? -16.176 -8.730 0.258 1.00 84.06 90 ALA A O 1
ATOM 672 N N . GLY A 1 91 ? -17.248 -7.313 -1.123 1.00 86.88 91 GLY A N 1
ATOM 673 C CA . GLY A 1 91 ? -17.178 -8.188 -2.299 1.00 86.88 91 GLY A CA 1
ATOM 674 C C . GLY A 1 91 ? -15.739 -8.523 -2.719 1.00 86.88 91 GLY A C 1
ATOM 675 O O . GLY A 1 91 ? -15.415 -9.686 -2.962 1.00 86.88 91 GLY A O 1
ATOM 676 N N . LEU A 1 92 ? -14.843 -7.530 -2.720 1.00 88.25 92 LEU A N 1
ATOM 677 C CA . LEU A 1 92 ? -13.408 -7.705 -2.987 1.00 88.25 92 LEU A CA 1
ATOM 678 C C . LEU A 1 92 ? -12.724 -8.630 -1.968 1.00 88.25 92 LEU A C 1
ATOM 680 O O . LEU A 1 92 ? -11.886 -9.454 -2.338 1.00 88.25 92 LEU A O 1
ATOM 684 N N . LEU A 1 93 ? -13.072 -8.523 -0.685 1.00 86.75 93 LEU A N 1
ATOM 685 C CA . LEU A 1 93 ? -12.549 -9.405 0.359 1.00 86.75 93 LEU A CA 1
ATOM 686 C C . LEU A 1 93 ? -13.002 -10.852 0.151 1.00 86.75 93 LEU A C 1
ATOM 688 O O . LEU A 1 93 ? -12.181 -11.762 0.224 1.00 86.75 93 LEU A O 1
ATOM 692 N N . ILE A 1 94 ? -14.276 -11.069 -0.177 1.00 88.12 94 ILE A N 1
ATOM 693 C CA . ILE A 1 94 ? -14.797 -12.413 -0.461 1.00 88.12 94 ILE A CA 1
ATOM 694 C C . ILE A 1 94 ? -14.090 -13.005 -1.685 1.00 88.12 94 ILE A C 1
ATOM 696 O O . ILE A 1 94 ? -13.579 -14.123 -1.622 1.00 88.12 94 ILE A O 1
ATOM 700 N N . GLY A 1 95 ? -13.989 -12.238 -2.774 1.00 86.50 95 GLY A N 1
ATOM 701 C CA . GLY A 1 95 ? -13.324 -12.680 -4.000 1.00 86.50 95 GLY A CA 1
ATOM 702 C C . GLY A 1 95 ? -11.836 -12.990 -3.804 1.00 86.50 95 GLY A C 1
ATOM 703 O O . GLY A 1 95 ? -11.347 -13.997 -4.312 1.00 86.50 95 GLY A O 1
ATOM 704 N N . THR A 1 96 ? 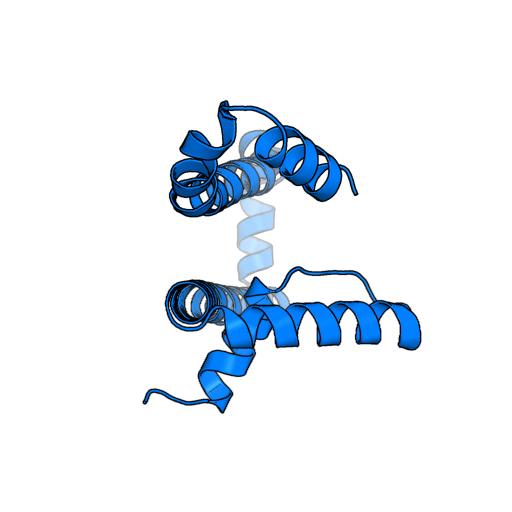-11.112 -12.180 -3.023 1.00 86.00 96 THR A N 1
ATOM 705 C CA . THR A 1 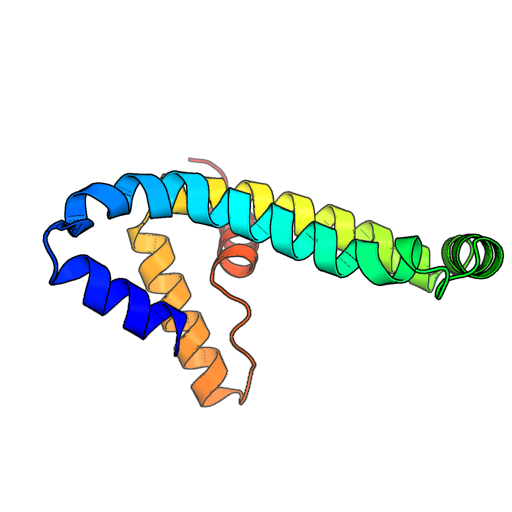96 ? -9.688 -12.430 -2.732 1.00 86.00 96 THR A CA 1
ATOM 706 C C . THR A 1 96 ? -9.482 -13.656 -1.840 1.00 86.00 96 THR A C 1
ATOM 708 O O . THR A 1 96 ? -8.570 -14.438 -2.102 1.00 86.00 96 THR A O 1
ATOM 711 N N . VAL A 1 97 ? -10.340 -13.884 -0.839 1.00 85.69 97 VAL A N 1
ATOM 712 C CA . VAL A 1 97 ? -10.301 -15.103 -0.008 1.00 85.69 97 VAL A CA 1
ATOM 713 C C . VAL A 1 97 ? -10.618 -16.344 -0.841 1.00 85.69 97 VAL A C 1
ATOM 715 O O . VAL A 1 97 ? -9.891 -17.333 -0.753 1.00 85.69 97 VAL A O 1
ATOM 718 N N . ALA A 1 98 ? -11.644 -16.286 -1.693 1.00 87.31 98 ALA A N 1
ATOM 719 C CA . ALA A 1 98 ? -11.989 -17.378 -2.598 1.00 87.31 98 ALA A CA 1
ATOM 720 C C . ALA A 1 98 ? -10.848 -17.682 -3.584 1.00 87.31 98 ALA A C 1
ATOM 722 O O . ALA A 1 98 ? -10.473 -18.839 -3.752 1.00 87.31 98 ALA A O 1
ATOM 723 N N . GLY A 1 99 ? -10.232 -16.655 -4.178 1.00 85.81 99 GLY A N 1
ATOM 724 C CA . GLY A 1 99 ? -9.086 -16.816 -5.074 1.00 85.81 99 GLY A CA 1
ATOM 725 C C . GLY A 1 99 ? -7.876 -17.449 -4.383 1.00 85.81 99 GLY A C 1
ATOM 726 O O . GLY A 1 99 ? -7.253 -18.349 -4.937 1.00 85.81 99 GLY A O 1
ATOM 727 N N . VAL A 1 100 ? -7.574 -17.047 -3.146 1.00 85.62 100 VAL A N 1
ATOM 728 C CA . VAL A 1 100 ? -6.516 -17.671 -2.334 1.00 85.62 100 VAL A CA 1
ATOM 729 C C . VAL A 1 100 ? -6.828 -19.142 -2.055 1.00 85.62 100 VAL A C 1
ATOM 731 O O . VAL A 1 100 ? -5.958 -19.992 -2.240 1.00 85.62 100 VAL A O 1
ATOM 734 N N . ALA A 1 101 ? -8.065 -19.446 -1.656 1.00 86.19 101 ALA A N 1
ATOM 735 C CA . ALA A 1 101 ? -8.493 -20.801 -1.323 1.00 86.19 101 ALA A CA 1
ATOM 736 C C . ALA A 1 101 ? -8.481 -21.745 -2.538 1.00 86.19 101 ALA A C 1
ATOM 738 O O . ALA A 1 101 ? -8.072 -22.896 -2.411 1.00 86.19 101 ALA A O 1
ATOM 739 N N . LEU A 1 102 ? -8.892 -21.260 -3.713 1.00 90.88 102 LEU A N 1
ATOM 740 C CA . LEU A 1 102 ? -9.019 -22.068 -4.930 1.00 90.88 102 LEU A CA 1
ATOM 741 C C . LEU A 1 102 ? -7.716 -22.157 -5.736 1.00 90.88 102 LEU A C 1
ATOM 743 O O . LEU A 1 102 ? -7.400 -23.211 -6.279 1.00 90.88 102 LEU A O 1
ATOM 747 N N . LEU A 1 103 ? -6.949 -21.066 -5.814 1.00 89.00 103 LEU A N 1
ATOM 748 C CA . LEU A 1 103 ? -5.757 -20.959 -6.667 1.00 89.00 103 LEU A CA 1
ATOM 749 C C . LEU A 1 103 ? -4.442 -21.086 -5.879 1.00 89.00 103 LEU A C 1
ATOM 751 O O . LEU A 1 103 ? -3.370 -20.903 -6.452 1.00 89.00 103 LEU A O 1
ATOM 755 N N . ARG A 1 104 ? -4.506 -21.384 -4.569 1.00 83.69 104 ARG A N 1
ATOM 756 C CA . ARG A 1 104 ? -3.351 -21.426 -3.642 1.00 83.69 104 ARG A CA 1
ATOM 757 C C . ARG A 1 104 ? -2.552 -20.110 -3.634 1.00 83.69 104 ARG A C 1
ATOM 759 O O . ARG A 1 104 ? -1.331 -20.115 -3.490 1.00 83.69 104 ARG A O 1
ATOM 766 N N . GLY A 1 105 ? -3.245 -18.987 -3.827 1.00 75.00 105 GLY A N 1
ATOM 767 C CA . GLY A 1 105 ? -2.654 -17.648 -3.860 1.00 75.00 105 GLY A CA 1
ATOM 768 C C . GLY A 1 105 ? -2.273 -17.111 -2.475 1.00 75.00 105 GLY A C 1
ATOM 769 O O . GLY A 1 105 ? -2.489 -17.758 -1.455 1.00 75.00 105 GLY A O 1
ATOM 770 N N . VAL A 1 106 ? -1.743 -15.886 -2.425 1.00 74.69 106 VAL A N 1
ATOM 771 C CA . VAL A 1 106 ? -1.410 -15.184 -1.172 1.00 74.69 106 VAL A CA 1
ATOM 772 C C . VAL A 1 106 ? -2.337 -13.975 -1.006 1.00 74.69 106 VAL A C 1
ATOM 774 O O . VAL A 1 106 ? -2.526 -13.231 -1.969 1.00 74.69 106 VAL A O 1
ATOM 777 N N . PRO A 1 107 ? -2.921 -13.737 0.183 1.00 72.69 107 PRO A N 1
ATOM 778 C CA . PRO A 1 107 ? -3.765 -12.570 0.417 1.00 72.69 107 PRO A CA 1
ATOM 779 C C . PRO A 1 107 ? -2.933 -11.277 0.381 1.00 72.69 107 PRO A C 1
ATOM 781 O O . PRO A 1 107 ? -2.218 -10.958 1.326 1.00 72.69 107 PRO A O 1
ATOM 784 N N . VAL A 1 108 ? -3.059 -10.518 -0.711 1.00 69.62 108 VAL A N 1
ATOM 785 C CA . VAL A 1 108 ? -2.359 -9.234 -0.957 1.00 69.62 108 VAL A CA 1
ATOM 786 C C . VAL A 1 108 ? -3.118 -7.999 -0.446 1.00 69.62 108 VAL A C 1
ATOM 788 O O . VAL A 1 108 ? -2.669 -6.866 -0.599 1.00 69.62 108 VAL A O 1
ATOM 791 N N . GLY A 1 109 ? -4.255 -8.213 0.215 1.00 73.38 109 GLY A N 1
ATOM 792 C CA . GLY A 1 109 ? -5.112 -7.154 0.732 1.00 73.38 109 GLY A CA 1
ATOM 793 C C . GLY A 1 109 ? -6.023 -6.533 -0.339 1.00 73.38 109 GLY A C 1
ATOM 794 O O . GLY A 1 109 ? -5.732 -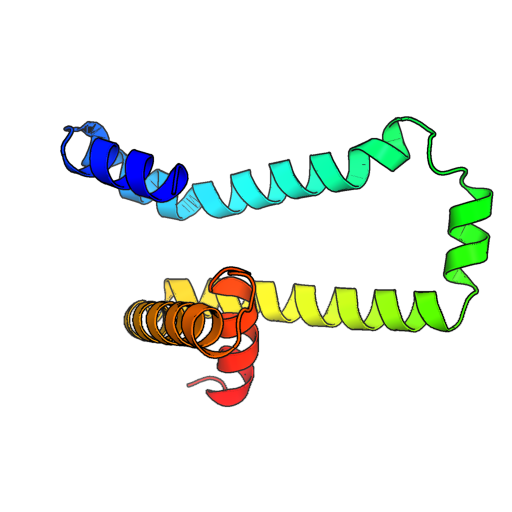6.583 -1.536 1.00 73.38 109 GLY A O 1
ATOM 795 N N . PRO A 1 110 ? -7.148 -5.929 0.076 1.00 84.19 110 PRO A N 1
ATOM 796 C CA . PRO A 1 110 ? -8.154 -5.427 -0.857 1.00 84.19 110 PRO A CA 1
ATOM 797 C C . PRO A 1 110 ? -7.723 -4.152 -1.601 1.00 84.19 110 PRO A C 1
ATOM 799 O O . PRO A 1 110 ? -8.403 -3.753 -2.537 1.00 84.19 110 PRO A O 1
ATOM 802 N N . LEU A 1 111 ? -6.608 -3.512 -1.224 1.00 85.19 111 LEU A N 1
ATOM 803 C CA . LEU A 1 111 ? -6.199 -2.208 -1.757 1.00 85.19 111 LEU A CA 1
ATOM 804 C C . LEU A 1 111 ? -5.842 -2.250 -3.249 1.00 85.19 111 LEU A C 1
ATOM 806 O O . LEU A 1 111 ? -6.327 -1.430 -4.025 1.00 85.19 111 LEU A O 1
ATOM 810 N N . ILE A 1 112 ? -5.012 -3.212 -3.657 1.00 85.38 112 ILE A N 1
ATOM 811 C CA . ILE A 1 112 ? -4.591 -3.361 -5.060 1.00 85.38 112 ILE A CA 1
ATOM 812 C C . ILE A 1 112 ? -5.796 -3.744 -5.920 1.00 85.38 112 ILE A C 1
ATOM 814 O O . ILE A 1 112 ? -6.019 -3.169 -6.983 1.00 85.38 112 ILE A O 1
ATOM 818 N N . ALA A 1 113 ? -6.608 -4.678 -5.424 1.00 85.31 113 ALA A N 1
ATOM 819 C CA . ALA A 1 113 ? -7.804 -5.134 -6.112 1.00 85.31 113 ALA A CA 1
ATOM 820 C C . ALA A 1 113 ? -8.853 -4.008 -6.236 1.00 85.31 113 ALA A C 1
ATOM 822 O O . ALA A 1 113 ? -9.430 -3.837 -7.306 1.00 85.31 113 ALA A O 1
ATOM 823 N N . ALA A 1 114 ? -9.020 -3.168 -5.207 1.00 87.75 114 ALA A N 1
ATOM 824 C CA . ALA A 1 114 ? -9.835 -1.954 -5.272 1.00 87.75 114 ALA A CA 1
ATOM 825 C C . ALA A 1 114 ? -9.272 -0.937 -6.274 1.00 87.75 114 ALA A C 1
ATOM 827 O O . ALA A 1 114 ? -10.034 -0.307 -7.000 1.00 87.75 114 ALA A O 1
ATOM 828 N N . GLY A 1 115 ? -7.947 -0.795 -6.356 1.00 87.56 115 GLY A N 1
ATOM 829 C CA . GLY A 1 115 ? -7.289 0.054 -7.347 1.00 87.56 115 GLY A CA 1
ATOM 830 C C . GLY A 1 115 ? -7.587 -0.383 -8.781 1.00 87.56 115 GLY A C 1
ATOM 831 O O . GLY A 1 115 ? -7.995 0.439 -9.599 1.00 87.56 115 GLY A O 1
ATOM 832 N N . ILE A 1 116 ? -7.478 -1.681 -9.071 1.00 89.06 116 ILE A N 1
ATOM 833 C CA . ILE A 1 116 ? -7.833 -2.252 -10.381 1.00 89.06 116 ILE A CA 1
ATOM 834 C C . ILE A 1 116 ? -9.327 -2.060 -10.663 1.00 89.06 116 ILE A C 1
ATOM 836 O O . ILE A 1 116 ? -9.704 -1.553 -11.720 1.00 89.06 116 ILE A O 1
ATOM 840 N N . LEU A 1 117 ? -10.181 -2.396 -9.694 1.00 87.12 117 LEU A N 1
ATOM 841 C CA . LEU A 1 117 ? -11.626 -2.255 -9.824 1.00 87.12 117 LEU A CA 1
ATOM 842 C C . LEU A 1 117 ? -12.048 -0.796 -10.044 1.00 87.12 117 LEU A C 1
ATOM 844 O O . LEU A 1 117 ? -12.967 -0.535 -10.810 1.00 87.12 117 LEU A O 1
ATOM 848 N N . SER A 1 118 ? -11.341 0.166 -9.447 1.00 85.38 118 SER A N 1
ATOM 849 C CA . SER A 1 118 ? -11.612 1.594 -9.641 1.00 85.38 118 SER A CA 1
ATOM 850 C C . SER A 1 118 ? -11.406 2.062 -11.086 1.00 85.38 118 SER A C 1
ATOM 852 O O . SER A 1 118 ? -12.031 3.037 -11.502 1.00 85.38 118 SER A O 1
ATOM 854 N N . ILE A 1 119 ? -10.552 1.382 -11.865 1.00 85.06 119 ILE A N 1
ATOM 855 C CA . ILE A 1 119 ? -10.416 1.650 -13.302 1.00 85.06 119 ILE A CA 1
ATOM 856 C C . ILE A 1 119 ? -11.609 1.065 -14.058 1.00 85.06 119 ILE A C 1
ATOM 858 O O . ILE A 1 119 ? -12.153 1.731 -14.931 1.00 85.06 119 ILE A O 1
ATOM 862 N N . LEU A 1 120 ? -12.009 -0.161 -13.709 1.00 84.31 120 LEU A N 1
ATOM 863 C CA . LEU A 1 120 ? -13.089 -0.899 -14.370 1.00 84.31 120 LEU A CA 1
ATOM 864 C C . LEU A 1 120 ? -14.464 -0.268 -14.142 1.00 84.31 120 LEU A C 1
ATOM 866 O O . LEU A 1 120 ? -15.255 -0.182 -15.071 1.00 84.31 120 LEU A O 1
ATOM 870 N N . ILE A 1 121 ? -14.738 0.179 -12.916 1.00 79.31 121 ILE A N 1
ATOM 871 C CA . ILE A 1 121 ? -16.014 0.807 -12.545 1.00 79.31 121 ILE A CA 1
ATOM 872 C C . ILE A 1 121 ? -16.060 2.282 -12.971 1.00 79.31 121 ILE A C 1
ATOM 874 O O . ILE A 1 121 ? -17.144 2.841 -13.038 1.00 79.31 121 ILE A O 1
ATOM 878 N N . GLY A 1 122 ? -14.910 2.891 -13.298 1.00 62.34 122 GLY A N 1
ATOM 879 C CA . GLY A 1 122 ? -14.797 4.162 -14.019 1.00 62.34 122 GLY A CA 1
ATOM 880 C C . GLY A 1 122 ? -15.752 5.269 -13.559 1.00 62.34 122 GLY A C 1
ATOM 881 O O . GLY A 1 122 ? -16.823 5.399 -14.123 1.00 62.34 122 GLY A O 1
ATOM 882 N N . LYS A 1 123 ? -15.325 6.089 -12.584 1.00 51.50 123 LYS A N 1
ATOM 883 C CA . LYS A 1 123 ? -15.946 7.358 -12.133 1.00 51.50 123 LYS A CA 1
ATOM 884 C C . LYS A 1 123 ? -17.421 7.545 -12.556 1.00 51.50 123 LYS A C 1
ATOM 886 O O . LYS A 1 123 ? -17.682 8.181 -13.575 1.00 51.50 123 LYS A O 1
ATOM 891 N N . SER A 1 124 ? -18.342 7.114 -11.698 1.00 40.66 124 SER A N 1
ATOM 892 C CA . SER A 1 124 ? -19.602 7.836 -11.498 1.00 40.66 124 SER A CA 1
ATOM 893 C C . SER A 1 124 ? -19.540 8.524 -10.146 1.00 40.66 124 SER A C 1
ATOM 895 O O . SER A 1 124 ? -19.245 7.818 -9.155 1.00 40.66 124 SER A O 1
#

Foldseek 3Di:
DVVVVVVVVCCVDPVVVCVVVCLVCVVVVVVVVVVCVVCVCVVVCVDPPVNVVVLCPDPVNVVVVVVVVLQVQLLVQLSVCCVPPVVVLVVLVVVLVVCCVPVVDDRPHSRSVSSVVSVVVDDD

Organism: NCBI:txid1217666

InterPro domains:
  IPR007382 Uncharacterised protein family UPF0756, transmembrame [MF_01874] (1-124)
  IPR007382 Uncharacterised protein family UPF0756, transmembrame [PF04284] (1-121)
  IPR007382 Uncharacterised protein family UPF0756, transmembrame [PTHR38452] (2-123)

=== Feature glossary ===
Legend for the data blocks above and below:

— What the protein is —

Sequence gives the chain of amino acids in standard one-letter code (A=alanine, C=cysteine, …, Y=tyrosine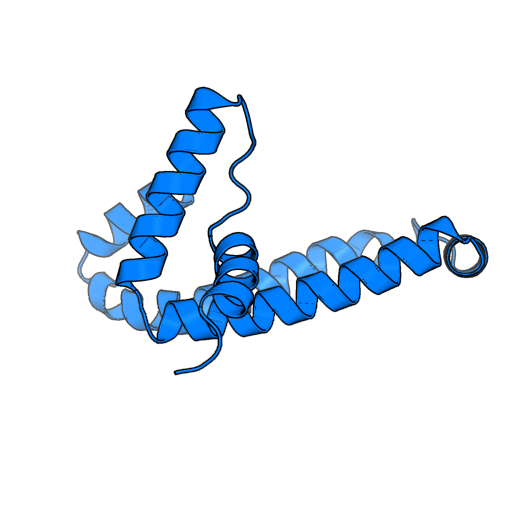), read N→C. It is the only feature that is directly encoded by the gene; all structural features are derived from the folded form of this sequence.

The annotation block draws on four external resources. InterPro: which protein families and domains the sequence belongs to. GO: standardized terms for what the protein does, what process it participates in, and where in the cell it acts. CATH: which structural fold it has in the CATH hierarchy. Organism: the species of origin.

— Where its atoms are —

Atomic coordinates in PDBx/mmCIF format — the same representation the Protein Data Bank distributes. Each line of the _atom_site loop places one backbone atom in Cartesian space (units: ångströms, origin: arbitrary).

Six rendered views show the 3D structure from the faces of a cube — i.e. along ±x, ±y, ±z. Rendering representation is drawn randomly per protein from cartoon (secondary-structure ribbons), sticks (backbone bonds), or molecular surface; coloring is either N→C rainbow (blue at the N-terminus through red at the C-terminus) or one color per chain.

— Local backbone conformation —

DSSP 8-state secondary structure assigns each residue one of H (α-helix), G (3₁₀-helix), I (π-helix), E (extended β-strand), B (isolated β-bridge), T (hydrogen-bonded turn), S (bend), or '-' (coil). The assignment is computed from backbone hydrogen-bond geometry via the Kabsch–Sander algorithm.

P-SEA three-state annotation labels each residue as helix, strand, or coil based purely on the geometry of the Cα trace. It serves as a fallback when the full backbone (and thus DSSP) is unavailable.

φ (phi) and ψ (psi) are the two rotatable backbone dihedrals per residue: φ is the C(i-1)–N–Cα–C torsion, ψ is the N–Cα–C–N(i+1) torsion, both in degrees on (−180°, 180°]. α-helical residues cluster near (−60°, −45°); β-strand residues near (−120°, +130°). A Ramachandran plot is simply a scatter of (φ, ψ) for every residue.

— Global shape and packing —

Radius of gyration (Rg) is the root-mean-square distance of Cα atoms from their centroid — a single number for overall size and compactness. A globular domain of N residues has Rg ≈ 2.2·N^0.38 Å; an extended or disordered chain has a much larger Rg. The Cα contact count is the number of residue pairs whose Cα atoms are within 8 Å and are more than four positions apart in sequence — a standard proxy for tertiary packing density. The bounding box is the smallest axis-aligned box enclosing all Cα atoms.

Accessible surface area quantifies burial. A residue with SASA near zero is packed into the hydrophobic core; one with SASA >100 Å² sits on the surface. Computed here via the Shrake–Rupley numerical algorithm with a 1.4 Å probe.

The contact map is a binary N×N matrix image: pixel (i, j) is dark where Cα_i and Cα_j are within 8 Å and |i−j|>4. Because the |i−j|>4 filter removes local helical contacts, off-diagonal stripes parallel to the main diagonal indicate parallel β-sheets; stripes perpendicular to it indicate antiparallel β-sheets. The Ramachandran plot scatters every residue's (φ, ψ) pair against the sterically allowed regions. The PAE heatmap renders the predicted-aligned-error matrix.

— Structural neighborhood —

A 3Di character summarizes, for each residue, the relative orientation of the Cα frame of its nearest spatial neighbor. Because it encodes fold topology rather than chemistry, 3Di alignments detect remote structural similarity that sequence alignment misses.

Structural nearest neighbors (via Foldseek easy-search vs the PDB). Reported per hit: target PDB id, E-value, and alignment TM-score. A TM-score above ~0.5 is the conventional threshold for 'same fold'.

— Confidence and disorder —

For AlphaFold models, the B-factor field carries pLDDT — the model's own estimate of local accuracy on a 0–100 scale. Regions with pLDDT<50 should be treated as essentially unmodeled; they often correspond to intrinsically disordered segments.

B-factor (Debye–Waller factor) reflects atomic displacement in the crystal lattice. It is an experimental observable (units Å²), not a prediction; low values mean the atom is pinned down, high values mean it moves or is heterogeneous across the crystal.

Predicted Aligned Error (PAE) is an AlphaFold confidence matrix: entry (i, j) is the expected error in the position of residue j, in ångströms, when the prediction is superimposed on the true structure at residue i. Low PAE within a block of residues means that block is internally rigid and well-predicted; high PAE between two blocks means their relative placement is uncertain even if each block individually is confident.